Protein AF-A0A168JR36-F1 (afdb_monomer_lite)

Organism: NCBI:txid747725

Radius of gyration: 18.64 Å; chains: 1; bounding box: 50×27×46 Å

Foldseek 3Di:
DDDDDPVVVVVVVVVVLVVVLVVLVVVLVVLVVVLVVLVVDPPRDPVSNVVSVVVNVVSVVVNVVSVVVVVVVVVPD

pLDDT: mean 81.19, std 17.35, range [38.16, 96.56]

Secondary structure (DSSP, 8-state):
-----THHHHHHHHHHHHHHHHHHHHHHHHHHHHHHHHHH-TT--HHHHHHHHHHHHHHHHHHHHHHHHHHHHHT--

Structure (mmCIF, N/CA/C/O backbone):
data_AF-A0A168JR36-F1
#
_entry.id   AF-A0A168JR36-F1
#
loop_
_atom_site.group_PDB
_atom_site.id
_atom_site.type_symbol
_atom_site.label_atom_id
_atom_site.label_alt_id
_atom_site.label_comp_id
_atom_site.label_asym_id
_atom_site.label_entity_id
_atom_site.label_seq_id
_atom_site.pdbx_PDB_ins_code
_atom_site.Cartn_x
_atom_site.Cartn_y
_atom_site.Cartn_z
_atom_site.occupancy
_atom_site.B_iso_or_equiv
_atom_site.auth_seq_id
_atom_site.auth_comp_id
_atom_site.auth_asym_id
_atom_site.auth_atom_id
_atom_site.pdbx_PDB_model_num
ATOM 1 N N . MET A 1 1 ? 34.831 -18.254 -27.055 1.00 40.72 1 MET A N 1
ATOM 2 C CA . MET A 1 1 ? 34.346 -17.358 -25.987 1.00 40.72 1 MET A CA 1
ATOM 3 C C . MET A 1 1 ? 33.213 -16.532 -26.570 1.00 40.72 1 MET A C 1
ATOM 5 O O . MET A 1 1 ? 33.491 -15.638 -27.357 1.00 40.72 1 MET A O 1
ATOM 9 N N . SER A 1 2 ? 31.956 -16.894 -26.308 1.00 45.38 2 SER A N 1
ATOM 10 C CA . SER A 1 2 ? 30.816 -16.117 -26.810 1.00 45.38 2 SER A CA 1
ATOM 11 C C . SER A 1 2 ? 30.661 -14.861 -25.961 1.00 45.38 2 SER A C 1
ATOM 13 O O . SER A 1 2 ? 30.533 -14.958 -24.742 1.00 45.38 2 SER A O 1
ATOM 15 N N . ALA A 1 3 ? 30.712 -13.696 -26.606 1.00 52.12 3 ALA A N 1
ATOM 16 C CA . ALA A 1 3 ? 30.366 -12.423 -25.997 1.00 52.12 3 ALA A CA 1
ATOM 17 C C . ALA A 1 3 ? 28.926 -12.513 -25.468 1.00 52.12 3 ALA A C 1
ATOM 19 O O . ALA A 1 3 ? 27.989 -12.691 -26.244 1.00 52.12 3 ALA A O 1
ATOM 20 N N . LEU A 1 4 ? 28.764 -12.463 -24.144 1.00 53.16 4 LEU A N 1
ATOM 21 C CA . LEU A 1 4 ? 27.456 -12.404 -23.500 1.00 53.16 4 LEU A CA 1
ATOM 22 C C . LEU A 1 4 ? 26.732 -11.136 -23.965 1.00 53.16 4 LEU A C 1
ATOM 24 O O . LEU A 1 4 ? 27.288 -10.041 -23.991 1.00 53.16 4 LEU A O 1
ATOM 28 N N . HIS A 1 5 ? 25.506 -11.339 -24.428 1.00 52.47 5 HIS A N 1
ATOM 29 C CA . HIS A 1 5 ? 24.751 -10.402 -25.238 1.00 52.47 5 HIS A CA 1
ATOM 30 C C . HIS A 1 5 ? 24.232 -9.221 -24.393 1.00 52.47 5 HIS A C 1
ATOM 32 O O . HIS A 1 5 ? 23.502 -9.466 -23.434 1.00 52.47 5 HIS A O 1
ATOM 38 N N . PRO A 1 6 ? 24.448 -7.953 -24.796 1.00 52.28 6 PRO A N 1
ATOM 39 C CA . PRO A 1 6 ? 23.871 -6.785 -24.115 1.00 52.28 6 PRO A CA 1
ATOM 40 C C . PRO A 1 6 ? 22.331 -6.708 -24.189 1.00 52.28 6 PRO A C 1
ATOM 42 O O . PRO A 1 6 ? 21.722 -5.901 -23.496 1.00 52.28 6 PRO A O 1
ATOM 45 N N . LYS A 1 7 ? 21.679 -7.564 -24.993 1.00 54.50 7 LYS A N 1
ATOM 46 C CA . LYS A 1 7 ? 20.209 -7.655 -25.087 1.00 54.50 7 LYS A CA 1
ATOM 47 C C . LYS A 1 7 ? 19.545 -8.231 -23.827 1.00 54.50 7 LYS A C 1
ATOM 49 O O . LYS A 1 7 ? 18.378 -7.954 -23.595 1.00 54.50 7 LYS A O 1
ATOM 54 N N . ASN A 1 8 ? 20.281 -8.987 -23.010 1.00 61.03 8 ASN A N 1
ATOM 55 C CA . ASN A 1 8 ? 19.717 -9.672 -21.842 1.00 61.03 8 ASN A CA 1
ATOM 56 C C . ASN A 1 8 ? 19.531 -8.732 -20.633 1.00 61.03 8 ASN A C 1
ATOM 58 O O . ASN A 1 8 ? 18.629 -8.918 -19.822 1.00 61.03 8 ASN A O 1
ATOM 62 N N . ASP A 1 9 ? 20.357 -7.687 -20.527 1.00 69.12 9 ASP A N 1
ATOM 63 C CA . ASP A 1 9 ? 20.389 -6.822 -19.342 1.00 69.12 9 ASP A CA 1
ATOM 64 C C . ASP A 1 9 ? 19.233 -5.813 -19.303 1.00 69.12 9 ASP A C 1
ATOM 66 O O . ASP A 1 9 ? 18.776 -5.439 -18.224 1.00 69.12 9 ASP A O 1
ATOM 70 N N . GLN A 1 10 ? 18.744 -5.356 -20.460 1.00 70.56 10 GLN A N 1
ATOM 71 C CA . GLN A 1 10 ? 17.578 -4.465 -20.524 1.00 70.56 10 GLN A CA 1
ATOM 72 C C . GLN A 1 10 ? 16.273 -5.215 -20.241 1.00 70.56 10 GLN A C 1
ATOM 74 O O . GLN A 1 10 ? 15.446 -4.713 -19.483 1.00 70.56 10 GLN A O 1
ATOM 79 N N . GLU A 1 11 ? 16.109 -6.424 -20.782 1.00 71.94 11 GLU A N 1
ATOM 80 C CA . GLU A 1 11 ? 14.939 -7.268 -20.504 1.00 71.94 11 GLU A CA 1
ATOM 81 C C . GLU A 1 11 ? 14.905 -7.710 -19.035 1.00 71.94 11 GLU A C 1
ATOM 83 O O . GLU A 1 11 ? 13.863 -7.618 -18.387 1.00 71.94 11 GLU A O 1
ATOM 88 N N . ALA A 1 12 ? 16.054 -8.088 -18.464 1.00 77.00 12 ALA A N 1
ATOM 89 C CA . ALA A 1 12 ? 16.156 -8.416 -17.043 1.00 77.00 12 ALA A CA 1
ATOM 90 C C . ALA A 1 12 ? 15.789 -7.228 -16.136 1.00 77.00 12 ALA A C 1
ATOM 92 O O . ALA A 1 12 ? 15.073 -7.410 -15.151 1.00 77.00 12 ALA A O 1
ATOM 93 N N . LYS A 1 13 ? 16.223 -6.005 -16.479 1.00 76.38 13 LYS A N 1
ATOM 94 C CA . LYS A 1 13 ? 15.849 -4.786 -15.741 1.00 76.38 13 LYS A CA 1
ATOM 95 C C . LYS A 1 13 ? 14.357 -4.487 -15.844 1.00 76.38 13 LYS A C 1
ATOM 97 O O . LYS A 1 13 ? 13.739 -4.200 -14.825 1.00 76.38 13 LYS A O 1
ATOM 102 N N . ALA A 1 14 ? 13.771 -4.607 -17.035 1.00 77.25 14 ALA A N 1
ATOM 103 C CA . ALA A 1 14 ? 12.340 -4.388 -17.233 1.00 77.25 14 ALA A CA 1
ATOM 104 C C . ALA A 1 14 ? 11.492 -5.378 -16.414 1.00 77.25 14 ALA A C 1
ATOM 106 O O . ALA A 1 14 ? 10.558 -4.967 -15.725 1.00 77.25 14 ALA A O 1
ATOM 107 N N . LEU A 1 15 ? 11.863 -6.663 -16.409 1.00 79.69 15 LEU A N 1
ATOM 108 C CA . LEU A 1 15 ? 11.198 -7.691 -15.601 1.00 79.69 15 LEU A CA 1
ATOM 109 C C . LEU A 1 15 ? 11.375 -7.457 -14.096 1.00 79.69 15 LEU A C 1
ATOM 111 O O . LEU A 1 15 ? 10.436 -7.654 -13.324 1.00 79.69 15 LEU A O 1
ATOM 115 N N . GLN A 1 16 ? 12.559 -7.016 -13.666 1.00 82.19 16 GLN A N 1
ATOM 116 C CA . GLN A 1 16 ? 12.809 -6.669 -12.269 1.00 82.19 16 GLN A CA 1
ATOM 117 C C . GLN A 1 16 ? 11.949 -5.475 -11.830 1.00 82.19 16 GLN A C 1
ATOM 119 O O . GLN A 1 16 ? 11.337 -5.522 -10.763 1.00 82.19 16 GLN A O 1
ATOM 124 N N . GLU A 1 17 ? 11.857 -4.429 -12.652 1.00 82.19 17 GLU A N 1
ATOM 125 C CA . GLU A 1 17 ? 11.002 -3.267 -12.391 1.00 82.19 17 GLU A CA 1
ATOM 126 C C . GLU A 1 17 ? 9.516 -3.643 -12.345 1.00 82.19 17 GLU A C 1
ATOM 128 O O . GLU A 1 17 ? 8.791 -3.180 -11.462 1.00 82.19 17 GLU A O 1
ATOM 133 N N . GLU A 1 18 ? 9.053 -4.504 -13.253 1.00 84.50 18 GLU A N 1
ATOM 134 C CA . GLU A 1 18 ? 7.680 -5.015 -13.245 1.00 84.50 18 GLU A CA 1
ATOM 135 C C . GLU A 1 18 ? 7.394 -5.853 -11.989 1.00 84.50 18 GLU A C 1
ATOM 137 O O . GLU A 1 18 ? 6.354 -5.683 -11.345 1.00 84.50 18 GLU A O 1
ATOM 142 N N . GLY A 1 19 ? 8.348 -6.694 -11.577 1.00 87.50 19 GLY A N 1
ATOM 143 C CA . GLY A 1 19 ? 8.271 -7.467 -10.339 1.00 87.50 19 GLY A CA 1
ATOM 144 C C . GLY A 1 19 ? 8.127 -6.578 -9.103 1.00 87.50 19 GLY A C 1
ATOM 145 O O . GLY A 1 19 ? 7.231 -6.802 -8.287 1.00 87.50 19 GLY A O 1
ATOM 146 N N . VAL A 1 20 ? 8.941 -5.522 -9.002 1.00 88.00 20 VAL A N 1
ATOM 147 C CA . VAL A 1 20 ? 8.870 -4.544 -7.902 1.00 88.00 20 VAL A CA 1
ATOM 148 C C . VAL A 1 20 ? 7.524 -3.815 -7.897 1.00 88.00 20 VAL A C 1
ATOM 150 O O . VAL A 1 20 ? 6.900 -3.692 -6.843 1.00 88.00 20 VAL A O 1
ATOM 153 N N . LYS A 1 21 ? 7.018 -3.388 -9.062 1.00 86.56 21 LYS A N 1
ATOM 154 C CA . LYS A 1 21 ? 5.689 -2.757 -9.169 1.00 86.56 21 LYS A CA 1
ATOM 155 C C . LYS A 1 21 ? 4.576 -3.680 -8.691 1.00 86.56 21 LYS A C 1
ATOM 157 O O . LYS A 1 21 ? 3.683 -3.238 -7.972 1.00 86.56 21 LYS A O 1
ATOM 162 N N . LYS A 1 22 ? 4.628 -4.958 -9.072 1.00 90.62 22 LYS A N 1
ATOM 163 C CA . LYS A 1 22 ? 3.627 -5.950 -8.674 1.00 90.62 22 LYS A CA 1
ATOM 164 C C . LYS A 1 22 ? 3.653 -6.205 -7.169 1.00 90.62 22 LYS A C 1
ATOM 166 O O . LYS A 1 22 ? 2.594 -6.242 -6.550 1.00 90.62 22 LYS A O 1
ATOM 171 N N . GLN A 1 23 ? 4.840 -6.341 -6.579 1.00 91.00 23 GLN A N 1
ATOM 172 C CA . GLN A 1 23 ? 4.992 -6.507 -5.130 1.00 91.00 23 GLN A CA 1
ATOM 173 C C . GLN A 1 23 ? 4.465 -5.293 -4.361 1.00 91.00 23 GLN A C 1
ATOM 175 O O . GLN A 1 23 ? 3.776 -5.450 -3.350 1.00 91.00 23 GLN A O 1
ATOM 180 N N . LEU A 1 24 ? 4.739 -4.086 -4.860 1.00 90.75 24 LEU A N 1
ATOM 181 C CA . LEU A 1 24 ? 4.243 -2.864 -4.244 1.00 90.75 24 LEU A CA 1
ATOM 182 C C . LEU A 1 24 ? 2.719 -2.753 -4.351 1.00 90.75 24 LEU A C 1
ATOM 184 O O . LEU A 1 24 ? 2.072 -2.493 -3.345 1.00 90.75 24 LEU A O 1
ATOM 188 N N . ALA A 1 25 ? 2.135 -3.042 -5.518 1.00 90.50 25 ALA A N 1
ATOM 189 C CA . ALA A 1 25 ? 0.681 -3.060 -5.693 1.00 90.50 25 ALA A CA 1
ATOM 190 C C . ALA A 1 25 ? 0.001 -4.058 -4.739 1.00 90.50 25 ALA A C 1
ATOM 192 O O . ALA A 1 25 ? -0.957 -3.706 -4.060 1.00 90.50 25 ALA A O 1
ATOM 193 N N . GLN A 1 26 ? 0.550 -5.270 -4.607 1.00 94.19 26 GLN A N 1
ATOM 194 C CA . GLN A 1 26 ? 0.046 -6.268 -3.657 1.00 94.19 26 GLN A CA 1
ATOM 195 C C . GLN A 1 26 ? 0.125 -5.789 -2.202 1.00 94.19 26 GLN A C 1
ATOM 197 O O . GLN A 1 26 ? -0.779 -6.061 -1.412 1.00 94.19 26 GLN A O 1
ATOM 202 N N . SER A 1 27 ? 1.197 -5.078 -1.848 1.00 94.56 27 SER A N 1
ATOM 203 C CA . SER A 1 27 ? 1.381 -4.517 -0.507 1.00 94.56 27 SER A CA 1
ATOM 204 C C . SER A 1 27 ? 0.392 -3.382 -0.234 1.00 94.56 27 SER A C 1
ATOM 206 O O . SER A 1 27 ? -0.197 -3.334 0.845 1.00 94.56 27 SER A O 1
ATOM 208 N N . THR A 1 28 ? 0.150 -2.513 -1.221 1.00 94.81 28 THR A N 1
ATOM 209 C CA . THR A 1 28 ? -0.877 -1.465 -1.156 1.00 94.81 28 THR A CA 1
ATOM 210 C C . THR A 1 28 ? -2.262 -2.078 -0.968 1.00 94.81 28 THR A C 1
ATOM 212 O O . THR A 1 28 ? -2.940 -1.722 -0.009 1.00 94.81 28 THR A O 1
ATOM 215 N N . ASP A 1 29 ? -2.650 -3.055 -1.793 1.00 95.06 29 ASP A N 1
ATOM 216 C CA . ASP A 1 29 ? -3.954 -3.728 -1.701 1.00 95.06 29 ASP A CA 1
ATOM 217 C C . ASP A 1 29 ? -4.162 -4.399 -0.334 1.00 95.06 29 ASP A C 1
ATOM 219 O O . ASP A 1 29 ? -5.250 -4.348 0.246 1.00 95.06 29 ASP A O 1
ATOM 223 N N . ALA A 1 30 ? -3.119 -5.038 0.206 1.00 96.00 30 ALA A N 1
ATOM 224 C CA . ALA A 1 30 ? -3.169 -5.638 1.535 1.00 96.00 30 ALA A CA 1
ATOM 225 C C . ALA A 1 30 ? -3.369 -4.573 2.625 1.00 96.00 30 ALA A C 1
ATOM 227 O O . ALA A 1 30 ? -4.208 -4.745 3.512 1.00 96.00 30 ALA A O 1
ATOM 228 N N . GLN A 1 31 ? -2.651 -3.452 2.533 1.00 96.56 31 GLN A N 1
ATOM 229 C CA . GLN A 1 31 ? -2.769 -2.357 3.489 1.00 96.56 31 GLN A CA 1
ATOM 230 C C . GLN A 1 31 ? -4.128 -1.646 3.399 1.00 96.56 31 GLN A C 1
ATOM 232 O O . GLN A 1 31 ? -4.669 -1.235 4.425 1.00 96.56 31 GLN A O 1
ATOM 237 N N . GLU A 1 32 ? -4.726 -1.539 2.209 1.00 95.69 32 GLU A N 1
ATOM 238 C CA . GLU A 1 32 ? -6.088 -1.015 2.041 1.00 95.69 32 GLU A CA 1
ATOM 239 C C . GLU A 1 32 ? -7.118 -1.855 2.792 1.00 95.69 32 GLU A C 1
ATOM 241 O O . GLU A 1 32 ? -7.974 -1.296 3.481 1.00 95.69 32 GLU A O 1
ATOM 246 N N . ARG A 1 33 ? -6.998 -3.186 2.723 1.00 96.56 33 ARG A N 1
ATOM 247 C CA . ARG A 1 33 ? -7.863 -4.102 3.482 1.00 96.56 33 ARG A CA 1
ATOM 248 C C . ARG A 1 33 ? -7.680 -3.922 4.983 1.00 96.56 33 ARG A C 1
ATOM 250 O O . ARG A 1 33 ? -8.669 -3.771 5.685 1.00 96.56 33 ARG A O 1
ATOM 257 N N . ILE A 1 34 ? -6.439 -3.820 5.462 1.00 95.31 34 ILE A N 1
ATOM 258 C CA . ILE A 1 34 ? -6.151 -3.574 6.885 1.00 95.31 34 ILE A CA 1
ATOM 259 C C . ILE A 1 34 ? -6.803 -2.270 7.360 1.00 95.31 34 ILE A C 1
ATOM 261 O O . ILE A 1 34 ? -7.462 -2.246 8.396 1.00 95.31 34 ILE A O 1
ATOM 265 N N . VAL A 1 35 ? -6.660 -1.180 6.600 1.00 95.50 35 VAL A N 1
ATOM 266 C CA . VAL A 1 35 ? -7.288 0.107 6.939 1.00 95.50 35 VAL A CA 1
ATOM 267 C C . VAL A 1 35 ? -8.811 -0.004 6.934 1.00 95.50 35 VAL A C 1
ATOM 269 O O . VAL A 1 35 ? -9.464 0.564 7.808 1.00 95.50 35 VAL A O 1
ATOM 272 N N . HIS A 1 36 ? -9.382 -0.701 5.954 1.00 96.25 36 HIS A N 1
ATOM 273 C CA . HIS A 1 36 ? -10.821 -0.914 5.866 1.00 96.25 36 HIS A CA 1
ATOM 274 C C . HIS A 1 36 ? -11.352 -1.713 7.063 1.00 96.25 36 HIS A C 1
ATOM 276 O O . HIS A 1 36 ? -12.340 -1.308 7.679 1.00 96.25 36 HIS A O 1
ATOM 282 N N . ASP A 1 37 ? -10.675 -2.799 7.427 1.00 96.31 37 ASP A N 1
ATOM 283 C CA . ASP A 1 37 ? -11.062 -3.676 8.530 1.00 96.31 37 ASP A CA 1
ATOM 284 C C . ASP A 1 37 ? -10.957 -2.943 9.870 1.00 96.31 37 ASP A C 1
ATOM 286 O O . ASP A 1 37 ? -11.908 -2.951 10.647 1.00 96.31 37 ASP A O 1
ATOM 290 N N . LEU A 1 38 ? -9.868 -2.198 10.099 1.00 94.94 38 LEU A N 1
ATOM 291 C CA . LEU A 1 38 ? -9.705 -1.366 11.295 1.00 94.94 38 LEU A CA 1
ATOM 292 C C . LEU A 1 38 ? -10.743 -0.239 11.379 1.00 94.94 38 LEU A C 1
ATOM 294 O O . LEU A 1 38 ? -11.181 0.107 12.467 1.00 94.94 38 LEU A O 1
ATOM 298 N N . LYS A 1 39 ? -11.158 0.352 10.252 1.00 92.81 39 LYS A N 1
ATOM 299 C CA . LYS A 1 39 ? -12.231 1.365 10.242 1.00 92.81 39 LYS A CA 1
ATOM 300 C C . LYS A 1 39 ? -13.612 0.767 10.491 1.00 92.81 39 LYS A C 1
ATOM 302 O O . LYS A 1 39 ? -14.495 1.475 10.969 1.00 92.81 39 LYS A O 1
ATOM 307 N N . SER A 1 40 ? -13.796 -0.493 10.115 1.00 94.38 40 SER A N 1
ATOM 308 C CA . SER A 1 40 ? -15.052 -1.223 10.283 1.00 94.38 40 SER A CA 1
ATOM 309 C C . SER A 1 40 ? -15.170 -1.858 11.673 1.00 94.38 40 SER A C 1
ATOM 311 O O . SER A 1 40 ? -16.279 -2.140 12.122 1.00 94.38 40 SER A O 1
ATOM 313 N N . ASP A 1 41 ? -14.049 -2.061 12.369 1.00 92.50 41 ASP A N 1
ATOM 314 C CA . ASP A 1 41 ? -14.012 -2.538 13.748 1.00 92.50 41 ASP A CA 1
ATOM 315 C C . ASP A 1 41 ? -14.306 -1.399 14.739 1.00 92.50 41 ASP A C 1
ATOM 317 O O . ASP A 1 41 ? -13.502 -0.492 14.954 1.00 92.50 41 ASP A O 1
ATOM 321 N N . GLY A 1 42 ? -15.463 -1.479 15.400 1.00 86.56 42 GLY A N 1
ATOM 322 C CA . GLY A 1 42 ? -15.889 -0.514 16.418 1.00 86.56 42 GLY A CA 1
ATOM 323 C C . GLY A 1 42 ? -15.014 -0.472 17.679 1.00 86.56 42 GLY A C 1
ATOM 324 O O . GLY A 1 42 ? -15.189 0.434 18.491 1.00 86.56 42 GLY A O 1
ATOM 325 N N . ASN A 1 43 ? -14.083 -1.416 17.851 1.00 93.44 43 ASN A N 1
ATOM 326 C CA . ASN A 1 43 ? -13.131 -1.452 18.964 1.00 93.44 43 ASN A CA 1
ATOM 327 C C . ASN A 1 43 ? -11.709 -1.035 18.568 1.00 93.44 43 ASN A C 1
ATOM 329 O O . ASN A 1 43 ? -10.832 -0.967 19.437 1.00 93.44 43 ASN A O 1
ATOM 333 N N . ALA A 1 44 ? -11.451 -0.766 17.285 1.00 92.06 44 ALA A N 1
ATOM 334 C CA . ALA A 1 44 ? -10.127 -0.369 16.838 1.00 92.06 44 ALA A CA 1
ATOM 335 C C . ALA A 1 44 ? -9.723 0.966 17.471 1.00 92.06 44 ALA A C 1
ATOM 337 O O . ALA A 1 44 ? -10.487 1.937 17.518 1.00 92.06 44 ALA A O 1
ATOM 338 N N . LYS A 1 45 ? -8.479 1.044 17.949 1.00 95.12 45 LYS A N 1
ATOM 339 C CA . LYS A 1 45 ? -7.954 2.303 18.472 1.00 95.12 45 LYS A CA 1
ATOM 340 C C . LYS A 1 45 ? -7.747 3.263 17.312 1.00 95.12 45 LYS A C 1
ATOM 342 O O . LYS A 1 4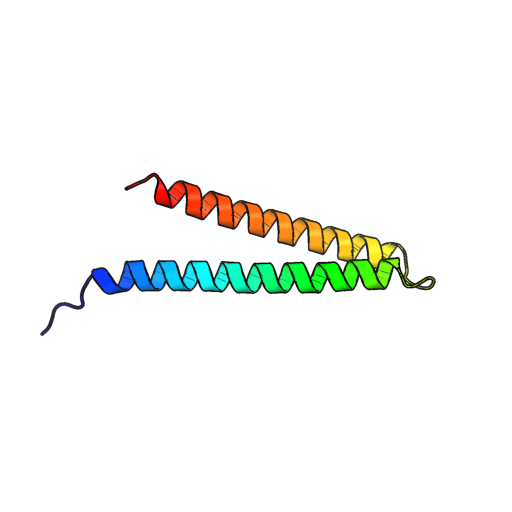5 ? -7.164 2.914 16.288 1.00 95.12 45 LYS A O 1
ATOM 347 N N . LYS A 1 46 ? -8.139 4.517 17.524 1.00 93.38 46 LYS A N 1
ATOM 348 C CA . LYS A 1 46 ? -7.929 5.600 16.558 1.00 93.38 46 LYS A CA 1
ATOM 349 C C . LYS A 1 46 ? -6.470 5.692 16.086 1.00 93.38 46 LYS A C 1
AT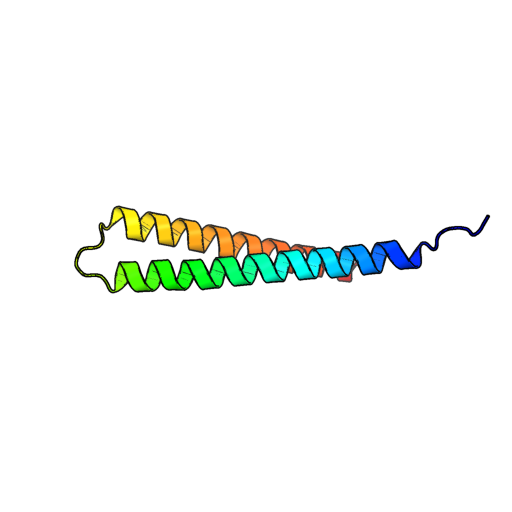OM 351 O O . LYS A 1 46 ? -6.229 5.882 14.901 1.00 93.38 46 LYS A O 1
ATOM 356 N N . GLU A 1 47 ? -5.516 5.502 16.997 1.00 95.25 47 GLU A N 1
ATOM 357 C CA . GLU A 1 47 ? -4.082 5.513 16.681 1.00 95.25 47 GLU A CA 1
ATOM 358 C C . GLU A 1 47 ? -3.685 4.398 15.700 1.00 95.25 47 GLU A C 1
ATOM 360 O O . GLU A 1 47 ? -2.885 4.632 14.796 1.00 95.25 47 GLU A O 1
ATOM 365 N N . ASP A 1 48 ? -4.265 3.203 15.833 1.00 93.94 48 ASP A N 1
ATOM 366 C CA . ASP A 1 48 ? -3.967 2.071 14.952 1.00 93.94 48 ASP A CA 1
ATOM 367 C C . ASP A 1 48 ? -4.528 2.318 13.542 1.00 93.94 48 ASP A C 1
ATOM 369 O O . ASP A 1 48 ? -3.848 2.064 12.546 1.00 93.94 48 ASP A O 1
ATOM 373 N N . VAL A 1 49 ? -5.725 2.912 13.448 1.00 93.88 49 VAL A N 1
ATOM 374 C CA . VAL A 1 49 ? -6.322 3.350 12.173 1.00 93.88 49 VAL A CA 1
ATOM 375 C C . VAL A 1 49 ? -5.468 4.433 11.506 1.00 93.88 49 VAL A C 1
ATOM 377 O O . VAL A 1 49 ? -5.224 4.374 10.300 1.00 93.88 49 VAL A O 1
ATOM 380 N N . GLU A 1 50 ? -5.003 5.425 12.271 1.00 95.69 50 GLU A N 1
ATOM 381 C CA . GLU A 1 50 ? -4.173 6.520 11.757 1.00 95.69 50 GLU A CA 1
ATOM 382 C C . GLU A 1 50 ? -2.813 6.022 11.263 1.00 95.69 50 GLU A C 1
ATOM 384 O O . GLU A 1 50 ? -2.411 6.371 10.152 1.00 95.69 50 GLU A O 1
ATOM 389 N N . LYS A 1 51 ? -2.136 5.153 12.025 1.00 96.25 51 LYS A N 1
ATOM 390 C CA . LYS A 1 51 ? -0.883 4.519 11.590 1.00 96.25 51 LYS A CA 1
ATOM 391 C C . LYS A 1 51 ? -1.086 3.717 10.312 1.00 96.25 51 LYS A C 1
ATOM 393 O O . LYS A 1 51 ? -0.344 3.904 9.351 1.00 96.25 51 LYS A O 1
ATOM 398 N N . ALA A 1 52 ? -2.123 2.880 10.264 1.00 93.94 52 ALA A N 1
ATOM 399 C CA . ALA A 1 52 ? -2.414 2.077 9.084 1.00 93.94 52 ALA A CA 1
ATOM 400 C C . ALA A 1 52 ? -2.705 2.947 7.847 1.00 93.94 52 ALA A C 1
ATOM 402 O O . ALA A 1 52 ? -2.259 2.617 6.746 1.00 93.94 52 ALA A O 1
ATOM 403 N N . ALA A 1 53 ? -3.405 4.073 8.022 1.00 93.94 53 ALA A N 1
ATOM 404 C CA . ALA A 1 53 ? -3.678 5.029 6.953 1.00 93.94 53 ALA A CA 1
ATOM 405 C C . ALA A 1 53 ? -2.416 5.776 6.483 1.00 93.94 53 ALA A C 1
ATOM 407 O O . ALA A 1 53 ? -2.246 5.981 5.283 1.00 93.94 53 ALA A O 1
ATOM 408 N N . GLN A 1 54 ? -1.509 6.143 7.393 1.00 96.31 54 GLN A N 1
ATOM 409 C CA . GLN A 1 54 ? -0.219 6.758 7.047 1.00 96.31 54 GLN A CA 1
ATOM 410 C C . GLN A 1 54 ? 0.697 5.793 6.286 1.00 96.31 54 GLN A C 1
ATOM 412 O O . GLN A 1 54 ? 1.354 6.188 5.318 1.00 96.31 54 GLN A O 1
ATOM 417 N N . THR A 1 55 ? 0.719 4.518 6.685 1.00 95.25 55 THR A N 1
ATOM 418 C CA . THR A 1 55 ? 1.431 3.470 5.946 1.00 95.25 55 THR A CA 1
ATOM 419 C C . THR A 1 55 ? 0.857 3.323 4.540 1.00 95.25 55 THR A C 1
ATOM 421 O O . THR A 1 55 ? 1.617 3.284 3.576 1.00 95.25 55 THR A O 1
ATOM 424 N N . LEU A 1 56 ? -0.472 3.322 4.398 1.00 95.06 56 LEU A N 1
ATOM 425 C CA . LEU A 1 56 ? -1.123 3.253 3.091 1.00 95.06 56 LEU A CA 1
ATOM 426 C C . LEU A 1 56 ? -0.769 4.448 2.190 1.00 95.06 56 LEU A C 1
ATOM 428 O O . LEU A 1 56 ? -0.474 4.264 1.012 1.00 95.06 56 LEU A O 1
ATOM 432 N N . ASP A 1 57 ? -0.782 5.664 2.735 1.00 95.19 57 ASP A N 1
ATOM 433 C CA . ASP A 1 57 ? -0.408 6.879 2.000 1.00 95.19 57 ASP A CA 1
ATOM 434 C C . ASP A 1 57 ? 1.050 6.828 1.515 1.00 95.19 57 ASP A C 1
ATOM 436 O O . ASP A 1 57 ? 1.346 7.168 0.369 1.00 95.19 57 ASP A O 1
ATOM 440 N N . SER A 1 58 ? 1.956 6.322 2.355 1.00 94.44 58 SER A N 1
ATOM 441 C CA . SER A 1 58 ? 3.364 6.125 1.990 1.00 94.44 58 SER A CA 1
ATOM 442 C C . SER A 1 58 ? 3.522 5.132 0.833 1.00 94.44 58 SER A C 1
ATOM 444 O O . SER A 1 58 ? 4.216 5.434 -0.136 1.00 94.44 58 SER A O 1
ATOM 446 N N . LEU A 1 59 ? 2.821 3.993 0.878 1.00 92.50 59 LEU A N 1
ATOM 447 C CA . LEU A 1 59 ? 2.863 2.985 -0.190 1.00 92.50 59 LEU A CA 1
ATOM 448 C C . LEU A 1 59 ? 2.318 3.525 -1.521 1.00 92.50 59 LEU A C 1
ATOM 450 O O . LEU A 1 59 ? 2.909 3.289 -2.576 1.00 92.50 59 LEU A O 1
ATOM 454 N N . LYS A 1 60 ? 1.235 4.311 -1.484 1.00 91.56 60 LYS A N 1
ATOM 455 C CA . LYS A 1 60 ? 0.682 4.971 -2.680 1.00 91.56 60 LYS A CA 1
ATOM 456 C C . LYS A 1 60 ? 1.664 5.970 -3.285 1.00 91.56 60 LYS A C 1
ATOM 458 O O . LYS A 1 60 ? 1.887 5.955 -4.492 1.00 91.56 60 LYS A O 1
ATOM 463 N N . LYS A 1 61 ? 2.330 6.773 -2.451 1.00 92.12 61 LYS A N 1
ATOM 464 C CA . LYS A 1 61 ? 3.386 7.691 -2.905 1.00 92.12 61 LYS A CA 1
ATOM 465 C C . LYS A 1 61 ? 4.557 6.951 -3.545 1.00 92.12 61 L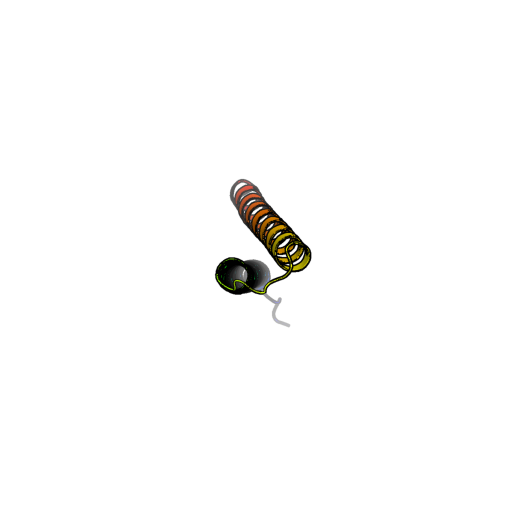YS A C 1
ATOM 467 O O . LYS A 1 61 ? 5.066 7.391 -4.574 1.00 92.12 61 LYS A O 1
ATOM 472 N N . GLU A 1 62 ? 4.987 5.828 -2.974 1.00 89.00 62 GLU A N 1
ATOM 473 C CA . GLU A 1 62 ? 6.031 4.993 -3.579 1.00 89.00 62 GLU A CA 1
ATOM 474 C C . GLU A 1 62 ? 5.597 4.433 -4.941 1.00 89.00 62 GLU A C 1
ATOM 476 O O . GLU A 1 62 ? 6.394 4.421 -5.886 1.00 89.00 62 GLU A O 1
ATOM 481 N N . GLN A 1 63 ? 4.326 4.045 -5.080 1.00 87.31 63 GLN A N 1
ATOM 482 C CA . GLN A 1 63 ? 3.758 3.546 -6.332 1.00 87.31 63 GLN A CA 1
ATOM 483 C C . GLN A 1 63 ? 3.715 4.636 -7.410 1.00 87.31 63 GLN A C 1
ATOM 485 O O . GLN A 1 63 ? 4.095 4.387 -8.560 1.00 87.31 63 GLN A O 1
ATOM 490 N N . ASP A 1 64 ? 3.342 5.858 -7.033 1.00 85.62 64 ASP A N 1
ATOM 491 C CA . ASP A 1 64 ? 3.364 7.023 -7.919 1.00 85.62 64 ASP A CA 1
ATOM 492 C C . ASP A 1 64 ? 4.793 7.355 -8.369 1.00 85.62 64 ASP A C 1
ATOM 494 O O . ASP A 1 64 ? 5.044 7.564 -9.559 1.00 85.62 64 ASP A O 1
ATOM 498 N N . ILE A 1 65 ? 5.764 7.335 -7.448 1.00 86.62 65 ILE A N 1
ATOM 499 C CA . ILE A 1 65 ? 7.180 7.586 -7.756 1.00 86.62 65 ILE A CA 1
ATOM 500 C C . ILE A 1 65 ? 7.727 6.533 -8.724 1.00 86.62 65 ILE A C 1
ATOM 502 O O . ILE A 1 65 ? 8.410 6.888 -9.688 1.00 86.62 65 ILE A O 1
ATOM 506 N N . LEU A 1 66 ? 7.441 5.249 -8.496 1.00 81.19 66 LEU A N 1
ATOM 507 C CA . LEU A 1 66 ? 7.861 4.163 -9.386 1.00 81.19 66 LEU A CA 1
ATOM 508 C C . LEU A 1 66 ? 7.226 4.291 -10.772 1.00 81.19 66 LEU A C 1
ATOM 510 O O . LEU A 1 66 ? 7.909 4.120 -11.783 1.00 81.19 66 LEU A O 1
ATOM 514 N N . THR A 1 67 ? 5.950 4.663 -10.840 1.00 77.38 67 THR A N 1
ATOM 515 C CA . THR A 1 67 ? 5.247 4.895 -12.108 1.00 77.38 67 THR A CA 1
ATOM 516 C C . THR A 1 67 ? 5.853 6.078 -12.872 1.00 77.38 67 THR A C 1
ATOM 518 O O . THR A 1 67 ? 6.159 5.967 -14.063 1.00 77.38 67 THR A O 1
ATOM 521 N N . LEU A 1 68 ? 6.132 7.190 -12.184 1.00 74.19 68 LEU A N 1
ATOM 522 C CA . LEU A 1 68 ? 6.776 8.374 -12.762 1.00 74.19 68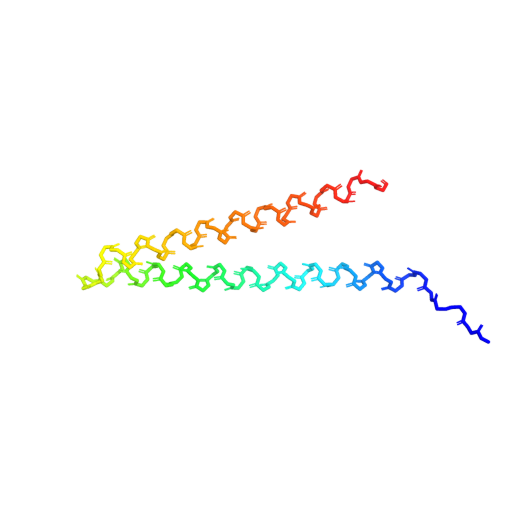 LEU A CA 1
ATOM 523 C C . LEU A 1 68 ?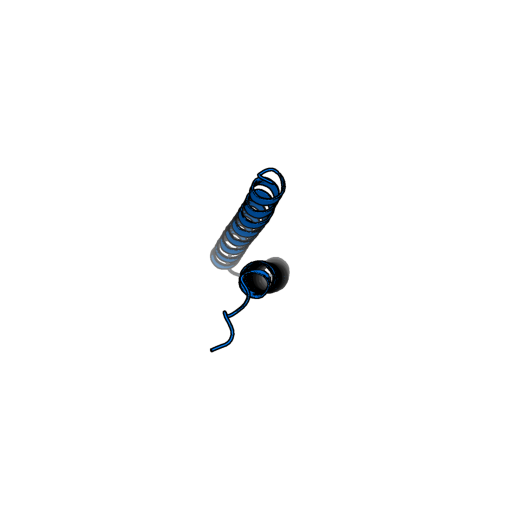 8.226 8.115 -13.198 1.00 74.19 68 LEU A C 1
ATOM 525 O O . LEU A 1 68 ? 8.647 8.623 -14.241 1.00 74.19 68 LEU A O 1
ATOM 529 N N . ARG A 1 69 ? 9.000 7.329 -12.436 1.00 62.94 69 ARG A N 1
ATOM 530 C CA . ARG A 1 69 ? 10.382 6.957 -12.792 1.00 62.94 69 ARG A CA 1
ATOM 531 C C . ARG A 1 69 ? 10.439 6.133 -14.071 1.00 62.94 69 ARG A C 1
ATOM 533 O O . ARG A 1 69 ? 11.248 6.452 -14.938 1.00 62.94 69 ARG A O 1
ATOM 540 N N . VAL A 1 70 ? 9.558 5.144 -14.220 1.00 59.22 70 VAL A N 1
ATOM 541 C CA . VAL A 1 70 ? 9.502 4.354 -15.459 1.00 59.22 70 VAL A CA 1
ATOM 542 C C . VAL A 1 70 ? 9.073 5.223 -16.638 1.00 59.22 70 VAL A C 1
ATOM 544 O O . VAL A 1 70 ? 9.690 5.162 -17.697 1.00 59.22 70 VAL A O 1
ATOM 547 N N . THR A 1 71 ? 8.108 6.121 -16.432 1.00 57.38 71 THR A N 1
ATOM 548 C CA . THR A 1 71 ? 7.661 7.049 -17.480 1.00 57.38 71 THR A CA 1
ATOM 549 C C . THR A 1 71 ? 8.812 7.935 -17.977 1.00 57.38 71 THR A C 1
ATOM 551 O O . THR A 1 71 ? 8.989 8.084 -19.180 1.00 57.38 71 THR A O 1
ATOM 554 N N . LYS A 1 72 ? 9.662 8.468 -17.085 1.00 55.97 72 LYS A N 1
ATOM 555 C CA . LYS A 1 72 ? 10.830 9.282 -17.478 1.00 55.97 72 LYS A CA 1
ATOM 556 C C . LYS A 1 72 ? 11.938 8.492 -18.183 1.00 55.97 72 LYS A C 1
ATOM 558 O O . LYS A 1 72 ? 12.609 9.068 -19.032 1.00 55.97 72 LYS A O 1
ATOM 563 N N . MET A 1 73 ? 12.130 7.208 -17.869 1.00 53.38 73 MET A N 1
ATOM 564 C CA . MET A 1 73 ? 13.084 6.364 -18.604 1.00 53.38 73 MET A CA 1
ATOM 565 C C . MET A 1 73 ? 12.582 5.981 -20.002 1.00 53.38 73 MET A C 1
ATOM 567 O O . MET A 1 73 ? 13.397 5.866 -20.913 1.00 53.38 73 MET A O 1
ATOM 571 N N . SER A 1 74 ? 11.267 5.858 -20.206 1.00 50.59 74 SER A N 1
ATOM 572 C CA . SER A 1 74 ? 10.690 5.568 -21.528 1.00 50.59 74 SER A CA 1
ATOM 573 C C . SER A 1 74 ? 10.805 6.721 -22.538 1.00 50.59 74 SER A C 1
ATOM 575 O O . SER A 1 74 ? 10.757 6.459 -23.733 1.00 50.59 74 SER A O 1
ATOM 577 N N . TYR A 1 75 ? 10.993 7.972 -22.094 1.00 46.47 75 TYR A N 1
ATOM 578 C CA . TYR A 1 75 ? 11.165 9.142 -22.979 1.00 46.47 75 TYR A CA 1
ATOM 579 C C . TYR A 1 75 ? 12.631 9.525 -23.253 1.00 46.47 75 TYR A C 1
ATOM 581 O O . TYR A 1 75 ? 12.884 10.545 -23.888 1.00 46.47 75 TYR A O 1
ATOM 589 N N . ALA A 1 76 ? 13.601 8.745 -22.766 1.00 41.50 76 ALA A N 1
ATOM 590 C CA . ALA A 1 76 ? 15.031 8.989 -22.979 1.00 41.50 76 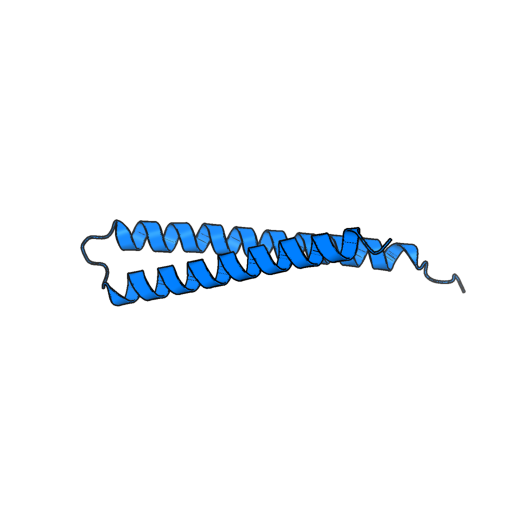ALA A CA 1
ATOM 591 C C . ALA A 1 76 ? 15.660 8.088 -24.068 1.00 41.50 76 ALA A C 1
ATOM 593 O O . ALA A 1 76 ? 16.886 8.000 -24.137 1.00 41.50 76 ALA A O 1
ATOM 594 N N . CYS A 1 77 ? 14.841 7.412 -24.885 1.00 38.16 77 CYS A N 1
ATOM 595 C CA . CYS A 1 77 ? 15.270 6.671 -26.080 1.00 38.16 77 CYS A CA 1
ATOM 596 C C . CYS A 1 77 ? 14.998 7.473 -27.353 1.00 38.16 77 CYS A C 1
ATOM 598 O O . CYS A 1 77 ? 13.875 8.013 -27.469 1.00 38.16 77 CYS A O 1
#

Sequence (77 aa):
MSALHPKNDQEAKALQEEGVKKQLAQSTDAQERIVHDLKSDGNAKKEDVEKAAQTLDSLKKEQDILTLRVTKMSYAC